Protein AF-A0A950SMF4-F1 (afdb_monomer_lite)

pLDDT: mean 93.82, std 5.54, range [63.56, 98.56]

Foldseek 3Di:
DAAAEAEFDDAQQDEEEDEDALADAQQAPSFDVVVVHFSYEAEAHHAYEYEYEPQDDDQQPQVSVQCVNQVRHQVNHRTGYGYHYDPVYSHYDYDNHDDDDD

Secondary structure (DSSP, 8-state):
---EEEEE-SSTT-EEEEE----S-B-TTSSBGGGTB-SEEEEE-TEEEEEEET--S-TT-HHHHHHHHHHTTBTTS---EEEEE-TTS--EEEES-PPPP-

Structure (mmCIF, N/CA/C/O backbone):
data_AF-A0A950SMF4-F1
#
_entry.id   AF-A0A950SMF4-F1
#
loop_
_atom_site.group_PDB
_atom_site.id
_atom_site.type_symbol
_atom_site.label_atom_id
_atom_site.label_alt_id
_atom_site.label_comp_id
_atom_site.label_asym_id
_atom_site.label_entity_id
_atom_site.label_seq_id
_atom_site.pdbx_PDB_ins_code
_atom_site.Cartn_x
_atom_site.Cartn_y
_atom_site.Cartn_z
_atom_site.occupancy
_atom_site.B_iso_or_equiv
_atom_site.auth_seq_id
_atom_site.auth_comp_id
_atom_site.auth_asym_id
_atom_site.auth_atom_id
_atom_site.pdbx_PDB_model_num
ATOM 1 N N . ALA A 1 1 ? -3.600 16.872 7.472 1.00 63.56 1 ALA A N 1
ATOM 2 C CA . ALA A 1 1 ? -3.329 15.755 8.398 1.00 63.56 1 ALA A CA 1
ATOM 3 C C . ALA A 1 1 ? -3.192 14.509 7.548 1.00 63.56 1 ALA A C 1
ATOM 5 O O . ALA A 1 1 ? -4.020 14.336 6.661 1.00 63.56 1 ALA A O 1
ATOM 6 N N . TRP A 1 2 ? -2.132 13.736 7.744 1.00 76.88 2 TRP A N 1
ATOM 7 C CA . TRP A 1 2 ? -1.812 12.561 6.931 1.00 76.88 2 TRP A CA 1
ATOM 8 C C . TRP A 1 2 ? -2.241 11.294 7.672 1.00 76.88 2 TRP A C 1
ATOM 10 O O . TRP A 1 2 ? -2.084 11.247 8.893 1.00 76.88 2 TRP A O 1
ATOM 20 N N . GLY A 1 3 ? -2.793 10.322 6.944 1.00 89.38 3 GLY A N 1
ATOM 21 C CA . GLY A 1 3 ? -2.954 8.951 7.424 1.00 89.38 3 GLY A CA 1
ATOM 22 C C . GLY A 1 3 ? -1.625 8.185 7.387 1.00 89.38 3 GLY A C 1
ATOM 23 O O . GLY A 1 3 ? -0.549 8.764 7.556 1.00 89.38 3 GLY A O 1
ATOM 24 N N . ILE A 1 4 ? -1.686 6.875 7.154 1.00 94.19 4 ILE A N 1
ATOM 25 C CA . ILE A 1 4 ? -0.490 6.044 6.934 1.00 94.19 4 ILE A CA 1
ATOM 26 C C . ILE A 1 4 ? -0.071 6.135 5.464 1.00 94.19 4 ILE A C 1
ATOM 28 O O . ILE A 1 4 ? -0.917 5.989 4.589 1.00 94.19 4 ILE A O 1
ATOM 32 N N . LEU A 1 5 ? 1.227 6.297 5.199 1.00 93.94 5 LEU A N 1
ATOM 33 C CA . LEU A 1 5 ? 1.797 6.269 3.849 1.00 93.94 5 LEU A CA 1
ATOM 34 C C . LEU A 1 5 ? 2.829 5.139 3.722 1.00 93.94 5 LEU A C 1
ATOM 36 O O . LEU A 1 5 ? 3.749 5.048 4.539 1.00 93.94 5 LEU A O 1
ATOM 40 N N . GLY A 1 6 ? 2.671 4.285 2.708 1.00 93.62 6 GLY A N 1
ATOM 41 C CA . GLY A 1 6 ? 3.598 3.205 2.366 1.00 93.62 6 GLY A CA 1
ATOM 42 C C . GLY A 1 6 ? 4.078 3.303 0.919 1.00 93.62 6 GLY A C 1
ATOM 43 O O . GLY A 1 6 ? 3.319 3.004 0.004 1.00 93.62 6 GLY A O 1
ATOM 44 N N . GLU A 1 7 ? 5.348 3.665 0.732 1.00 93.88 7 GLU A N 1
ATOM 45 C CA . GLU A 1 7 ? 5.966 3.922 -0.578 1.00 93.88 7 GLU A CA 1
ATOM 46 C C . GLU A 1 7 ? 6.921 2.793 -0.984 1.00 93.88 7 GLU A C 1
ATOM 48 O O . GLU A 1 7 ? 7.911 2.505 -0.302 1.00 93.88 7 GLU A O 1
ATOM 53 N N . GLY A 1 8 ? 6.645 2.153 -2.117 1.00 92.12 8 GLY A N 1
ATOM 54 C CA . GLY A 1 8 ? 7.490 1.143 -2.739 1.00 92.12 8 GLY A CA 1
ATOM 55 C C . GLY A 1 8 ? 8.256 1.714 -3.928 1.00 92.12 8 GLY A C 1
ATOM 56 O O . GLY A 1 8 ? 7.851 1.479 -5.060 1.00 92.12 8 GLY A O 1
ATOM 57 N N . GLY A 1 9 ? 9.377 2.394 -3.670 1.00 91.62 9 GLY A N 1
ATOM 58 C CA . GLY A 1 9 ? 10.229 3.026 -4.691 1.00 91.62 9 GLY A CA 1
ATOM 59 C C . GLY A 1 9 ? 9.925 4.514 -4.891 1.00 91.62 9 GLY A C 1
ATOM 60 O O . GLY A 1 9 ? 8.855 4.982 -4.533 1.00 91.62 9 GLY A O 1
ATOM 61 N N . ALA A 1 10 ? 10.872 5.267 -5.451 1.00 90.44 10 ALA A N 1
ATOM 62 C CA . ALA A 1 10 ? 10.744 6.703 -5.727 1.00 90.44 10 ALA A CA 1
ATOM 63 C C . ALA A 1 10 ? 11.013 7.054 -7.204 1.00 90.44 10 ALA A C 1
ATOM 65 O O . ALA A 1 10 ? 10.501 8.047 -7.718 1.00 90.44 10 ALA A O 1
ATOM 66 N N . LEU A 1 11 ? 11.814 6.243 -7.901 1.00 91.06 11 LEU A N 1
ATOM 67 C CA . LEU A 1 11 ? 12.161 6.389 -9.314 1.00 91.06 11 LEU A CA 1
ATOM 68 C C . LEU A 1 11 ? 11.739 5.157 -10.118 1.00 91.06 11 LEU A C 1
ATOM 70 O O . LEU A 1 11 ? 11.604 4.054 -9.595 1.00 91.06 11 LEU A O 1
ATOM 74 N N . SER A 1 12 ? 11.609 5.319 -11.436 1.00 88.88 12 SER A N 1
ATOM 75 C CA . SER A 1 12 ? 11.224 4.223 -12.337 1.00 88.88 12 SER A CA 1
ATOM 76 C C . SER A 1 12 ? 12.220 3.057 -12.357 1.00 88.88 12 SER A C 1
ATOM 78 O O . SER A 1 12 ? 11.846 1.937 -12.698 1.00 88.88 12 SER A O 1
ATOM 80 N N . THR A 1 13 ? 13.479 3.310 -11.994 1.00 91.69 13 THR A N 1
ATOM 81 C CA . THR A 1 13 ? 14.551 2.310 -11.934 1.00 91.69 13 THR A CA 1
ATOM 82 C C . THR A 1 13 ? 14.683 1.635 -10.576 1.00 91.69 13 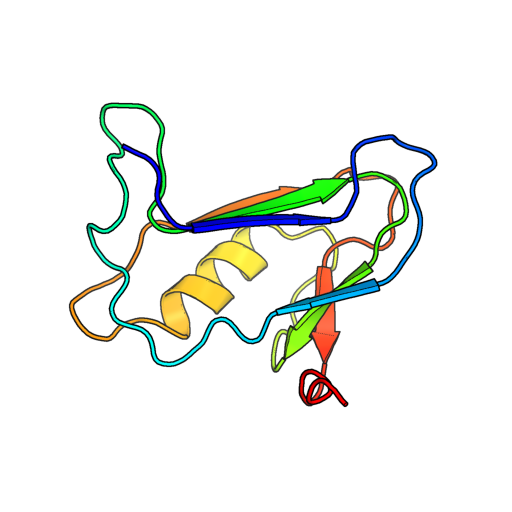THR A C 1
ATOM 84 O O . THR A 1 13 ? 15.440 0.668 -10.463 1.00 91.69 13 THR A O 1
ATOM 87 N N . ASP A 1 14 ? 13.996 2.138 -9.549 1.00 93.31 14 ASP A N 1
ATOM 88 C CA . ASP A 1 14 ? 14.087 1.564 -8.214 1.00 93.31 14 ASP A CA 1
ATOM 89 C C . ASP A 1 14 ? 13.524 0.154 -8.237 1.00 93.31 14 ASP A C 1
ATOM 91 O O . ASP A 1 14 ? 12.470 -0.112 -8.811 1.00 93.31 14 ASP A O 1
ATOM 95 N N . ASN A 1 15 ? 14.255 -0.768 -7.629 1.00 94.19 15 ASN A N 1
ATOM 96 C CA . ASN A 1 15 ? 13.875 -2.164 -7.548 1.00 94.19 15 ASN A CA 1
ATOM 97 C C . ASN A 1 15 ? 13.948 -2.628 -6.098 1.00 94.19 15 ASN A C 1
ATOM 99 O O . ASN A 1 15 ? 14.616 -2.028 -5.258 1.00 94.19 15 ASN A O 1
ATOM 103 N N . GLY A 1 16 ? 13.225 -3.701 -5.802 1.00 93.94 16 GLY A N 1
ATOM 104 C CA . GLY A 1 16 ? 13.230 -4.281 -4.473 1.00 93.94 16 GLY A CA 1
ATOM 105 C C . GLY A 1 16 ? 11.918 -4.953 -4.127 1.00 93.94 16 GLY A C 1
ATOM 106 O O . GLY A 1 16 ? 11.061 -5.216 -4.972 1.00 93.94 16 GLY A O 1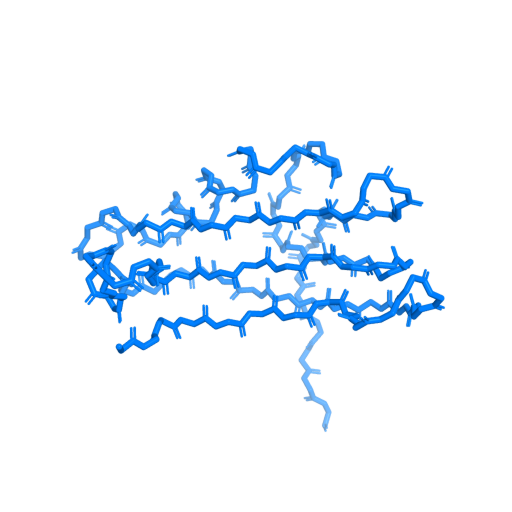
ATOM 107 N N . THR A 1 17 ? 11.773 -5.260 -2.847 1.00 94.50 17 THR A N 1
ATOM 108 C CA . THR A 1 17 ? 10.554 -5.827 -2.288 1.00 94.50 17 THR A CA 1
ATOM 109 C C . THR A 1 17 ? 10.224 -5.099 -1.000 1.00 94.50 17 THR A C 1
ATOM 111 O O . THR A 1 17 ? 11.034 -5.086 -0.078 1.00 94.50 17 THR A O 1
ATOM 114 N N . LEU A 1 18 ? 9.015 -4.558 -0.930 1.00 94.50 18 LEU A N 1
ATOM 115 C CA . LEU A 1 18 ? 8.406 -4.076 0.300 1.00 94.50 18 LEU A CA 1
ATOM 116 C C . LEU A 1 18 ? 7.356 -5.099 0.729 1.00 94.50 18 LEU A C 1
ATOM 118 O O . LEU A 1 18 ? 6.618 -5.601 -0.110 1.00 94.50 18 LEU A O 1
ATOM 122 N N . CYS A 1 19 ? 7.288 -5.442 2.012 1.00 95.50 19 CYS A N 1
ATOM 123 C CA . CYS A 1 19 ? 6.199 -6.253 2.550 1.00 95.50 19 CYS A CA 1
ATOM 124 C C . CYS A 1 19 ? 5.515 -5.485 3.672 1.00 95.50 19 CYS A C 1
ATOM 126 O O . CYS A 1 19 ? 6.194 -5.067 4.608 1.00 95.50 19 CYS A O 1
ATOM 128 N N . ALA A 1 20 ? 4.192 -5.335 3.601 1.00 95.31 20 ALA A N 1
ATOM 129 C CA . ALA A 1 20 ? 3.417 -4.715 4.670 1.00 95.31 20 ALA A CA 1
ATOM 130 C C . ALA A 1 20 ? 2.198 -5.567 5.038 1.00 95.31 20 ALA A C 1
ATOM 132 O O . ALA A 1 20 ? 1.320 -5.820 4.215 1.00 95.31 20 ALA A O 1
ATOM 133 N N . ALA A 1 21 ? 2.129 -5.985 6.303 1.00 95.62 21 ALA A N 1
ATOM 134 C CA . ALA A 1 21 ? 0.969 -6.657 6.880 1.00 95.62 21 ALA A CA 1
ATOM 135 C C . ALA A 1 21 ? 0.022 -5.618 7.503 1.00 95.62 21 ALA A C 1
ATOM 137 O O . ALA A 1 21 ? 0.064 -5.370 8.705 1.00 95.62 21 ALA A O 1
ATOM 138 N N . ILE A 1 22 ? -0.817 -4.986 6.679 1.00 95.75 22 ILE A N 1
ATOM 139 C CA . ILE A 1 22 ? -1.760 -3.943 7.117 1.00 95.75 22 ILE A CA 1
ATOM 140 C C . ILE A 1 22 ? -3.103 -4.603 7.440 1.00 95.75 22 ILE A C 1
ATOM 142 O O . ILE A 1 22 ? -4.000 -4.657 6.602 1.00 95.75 22 ILE A O 1
ATOM 146 N N . THR A 1 23 ? -3.228 -5.175 8.636 1.00 95.81 23 THR A N 1
ATOM 147 C CA . THR A 1 23 ? -4.407 -5.958 9.044 1.00 95.81 23 THR A CA 1
ATOM 148 C C . THR A 1 23 ? -4.712 -5.801 10.532 1.00 95.81 23 THR A C 1
ATOM 150 O O . THR A 1 23 ? -3.798 -5.602 11.332 1.00 95.81 23 THR A O 1
ATOM 153 N N . GLY A 1 24 ? -5.992 -5.894 10.903 1.00 95.69 24 GLY A N 1
ATOM 154 C CA . GLY A 1 24 ? -6.447 -5.887 12.296 1.00 95.69 24 GLY A CA 1
ATOM 155 C C . GLY A 1 24 ? -6.414 -4.521 12.991 1.00 95.69 24 GLY A C 1
ATOM 156 O O . GLY A 1 24 ? -6.468 -4.468 14.218 1.00 95.69 24 GLY A O 1
ATOM 157 N N . ASN A 1 25 ? -6.324 -3.423 12.240 1.00 96.31 25 ASN A N 1
ATOM 158 C CA . ASN A 1 25 ? -6.206 -2.069 12.786 1.00 96.31 25 ASN A CA 1
ATOM 159 C C . ASN A 1 25 ? -7.560 -1.340 12.867 1.00 96.31 25 ASN A C 1
ATOM 161 O O . ASN A 1 25 ? -8.528 -1.714 12.203 1.00 96.31 25 ASN A O 1
ATOM 165 N N . THR A 1 26 ? -7.600 -0.254 13.648 1.00 96.31 26 THR A N 1
ATOM 166 C CA . THR A 1 26 ? -8.699 0.727 13.686 1.00 96.31 26 THR A CA 1
ATOM 167 C C . THR A 1 26 ? -8.302 1.990 12.923 1.00 96.31 26 THR A C 1
ATOM 169 O O . THR A 1 26 ? -7.710 2.899 13.505 1.00 96.31 26 THR A O 1
ATOM 172 N N . LEU A 1 27 ? -8.561 2.023 11.614 1.00 95.38 27 LEU A N 1
ATOM 173 C CA . LEU A 1 27 ? -8.015 3.059 10.720 1.00 95.38 27 LEU A CA 1
ATOM 174 C C . LEU A 1 27 ? -9.037 4.101 10.266 1.00 95.38 27 LEU A C 1
ATOM 176 O O . LEU A 1 27 ? -8.639 5.156 9.785 1.00 95.38 27 LEU A O 1
ATOM 180 N N . ALA A 1 28 ? -10.335 3.823 10.396 1.00 96.00 28 ALA A N 1
ATOM 181 C CA . ALA A 1 28 ? -11.369 4.727 9.909 1.00 96.00 28 ALA A CA 1
ATOM 182 C C . ALA A 1 28 ? -11.266 6.107 10.583 1.00 96.00 28 ALA A C 1
ATOM 184 O O . ALA A 1 28 ? -11.363 6.219 11.807 1.00 96.00 28 ALA A O 1
ATOM 185 N N . GLY A 1 29 ? -11.078 7.153 9.774 1.00 94.31 29 GLY A N 1
ATOM 186 C CA . GLY A 1 29 ? -10.928 8.530 10.249 1.00 94.31 29 GLY A CA 1
ATOM 187 C C . GLY A 1 2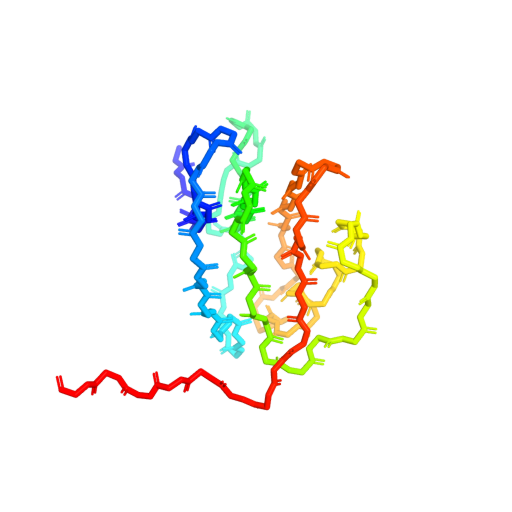9 ? -9.514 8.904 10.706 1.00 94.31 29 GLY A C 1
ATOM 188 O O . GLY A 1 29 ? -9.344 9.961 11.312 1.00 94.31 29 GLY A O 1
ATOM 189 N N . ALA A 1 30 ? -8.507 8.069 10.434 1.00 93.69 30 ALA A N 1
ATOM 190 C CA . ALA A 1 30 ? -7.101 8.417 10.637 1.00 93.69 30 ALA A CA 1
ATOM 191 C C . ALA A 1 30 ? -6.617 9.492 9.645 1.00 93.69 30 ALA A C 1
ATOM 193 O O . ALA A 1 30 ? -5.711 10.268 9.952 1.00 93.69 30 ALA A O 1
ATOM 194 N N . GLY A 1 31 ? -7.223 9.538 8.461 1.00 93.81 31 GLY A N 1
ATOM 195 C CA . GLY A 1 31 ? -6.961 10.511 7.414 1.00 93.81 31 GLY A CA 1
ATOM 196 C C . GLY A 1 31 ? -7.815 11.771 7.528 1.00 93.81 31 GLY A C 1
ATOM 197 O O . GLY A 1 31 ? -8.601 11.978 8.454 1.00 93.81 31 GLY A O 1
ATOM 198 N N . GLN A 1 32 ? -7.674 12.642 6.532 1.00 93.81 32 GLN A N 1
ATOM 199 C CA . GLN A 1 32 ? -8.531 13.813 6.370 1.00 93.81 32 GLN A CA 1
ATOM 200 C C . GLN A 1 32 ? -8.897 13.962 4.886 1.00 93.81 32 GLN A C 1
ATOM 202 O O . GLN A 1 32 ? -8.223 14.701 4.160 1.00 93.81 32 GLN A O 1
ATOM 207 N N . PRO A 1 33 ? -9.971 13.293 4.422 1.00 86.62 33 PRO A N 1
ATOM 208 C CA . PRO A 1 33 ? -10.353 13.276 3.009 1.00 86.62 33 PRO A CA 1
ATOM 209 C C . PRO A 1 33 ? -10.615 14.670 2.433 1.00 86.62 33 PRO A C 1
ATOM 211 O O . PRO A 1 33 ? -10.322 14.924 1.269 1.00 86.62 33 PRO A O 1
ATOM 214 N N . SER A 1 34 ? -11.091 15.610 3.261 1.00 89.94 34 SER A N 1
ATOM 215 C CA . SER A 1 34 ? -11.293 17.012 2.858 1.00 89.94 34 SER A CA 1
ATOM 216 C C . SER A 1 34 ? -9.999 17.739 2.460 1.00 89.94 34 SER A C 1
ATOM 218 O O . SER A 1 34 ? -10.056 18.774 1.802 1.00 89.94 34 SER A O 1
ATOM 220 N N . LEU A 1 35 ? -8.838 17.194 2.833 1.00 90.50 35 LEU A N 1
ATOM 221 C CA . LEU A 1 35 ? -7.509 17.681 2.465 1.00 90.50 35 LEU A CA 1
ATOM 222 C C . LEU A 1 35 ? -6.804 16.751 1.460 1.00 90.50 35 LEU A C 1
ATOM 224 O O . LEU A 1 35 ? -5.600 16.881 1.270 1.00 90.50 35 LEU A O 1
ATOM 228 N N . GLY A 1 36 ? -7.528 15.801 0.856 1.00 88.94 36 GLY A N 1
ATOM 229 C CA . GLY A 1 36 ? -6.966 14.811 -0.068 1.00 88.94 36 GLY A CA 1
ATOM 230 C C . GLY A 1 36 ? -6.174 13.689 0.608 1.00 88.94 36 GLY A C 1
ATOM 231 O O . GLY A 1 36 ? -5.422 13.002 -0.064 1.00 88.94 36 GLY A O 1
ATOM 232 N N . SER A 1 37 ? -6.327 13.506 1.922 1.00 93.62 37 SER A N 1
ATOM 233 C CA . SER A 1 37 ? -5.566 12.527 2.705 1.00 93.62 37 SER A CA 1
ATOM 234 C C . SER A 1 37 ? -6.437 11.310 3.048 1.00 93.62 37 SER A C 1
ATOM 236 O O . SER A 1 37 ? -7.393 11.466 3.824 1.00 93.62 37 SER A O 1
ATOM 238 N N . PRO A 1 38 ? -6.169 10.121 2.475 1.00 96.19 38 PRO A N 1
ATOM 239 C CA . PRO A 1 38 ? -6.854 8.883 2.845 1.00 96.19 38 PRO A CA 1
ATOM 240 C C . PRO A 1 38 ? -6.428 8.412 4.246 1.00 96.19 38 PRO A C 1
ATOM 242 O O . PRO A 1 38 ? -5.480 8.932 4.835 1.00 96.19 38 PRO A O 1
ATOM 245 N N . ASP A 1 39 ? -7.129 7.418 4.795 1.00 96.88 39 ASP A N 1
ATOM 246 C CA . ASP A 1 39 ? -6.714 6.789 6.056 1.00 96.88 39 ASP A CA 1
ATOM 247 C C . ASP A 1 39 ? -5.400 6.010 5.863 1.00 96.88 39 ASP A C 1
ATOM 249 O O . ASP A 1 39 ? -4.533 6.011 6.742 1.00 96.88 39 ASP A O 1
ATOM 253 N N . VAL A 1 40 ? -5.238 5.388 4.689 1.00 97.25 40 VAL A N 1
ATOM 254 C CA . VAL A 1 40 ? -3.994 4.752 4.233 1.00 97.25 40 VAL A CA 1
ATOM 255 C C . VAL A 1 40 ? -3.786 5.020 2.746 1.00 97.25 40 VAL A C 1
ATOM 257 O O . VAL A 1 40 ? -4.717 4.865 1.956 1.00 97.25 40 VAL A O 1
ATOM 260 N N . GLU A 1 41 ? -2.556 5.344 2.371 1.00 96.38 41 GLU A N 1
ATOM 261 C CA . GLU A 1 41 ? -2.082 5.446 0.993 1.00 96.38 41 GLU A CA 1
ATOM 262 C C . GLU A 1 41 ? -0.948 4.443 0.755 1.00 96.38 41 GLU A C 1
ATOM 264 O O . GLU A 1 41 ? -0.007 4.357 1.550 1.00 96.38 41 GLU A O 1
ATOM 269 N N . LEU A 1 42 ? -1.076 3.645 -0.308 1.00 96.81 42 LEU A N 1
ATOM 270 C CA . LEU A 1 42 ? -0.087 2.658 -0.738 1.00 96.81 42 LEU A CA 1
ATOM 271 C C . LEU A 1 42 ? 0.327 2.923 -2.176 1.00 96.81 42 LEU A C 1
ATOM 273 O O . LEU A 1 42 ? -0.442 2.670 -3.105 1.00 96.81 42 LEU A O 1
ATOM 277 N N . ASP A 1 43 ? 1.572 3.323 -2.354 1.00 94.62 43 ASP A N 1
ATOM 278 C CA . ASP A 1 43 ? 2.087 3.740 -3.644 1.00 94.62 43 ASP A CA 1
ATOM 279 C C . ASP A 1 43 ? 3.198 2.793 -4.080 1.00 94.62 43 ASP A C 1
ATOM 281 O O . ASP A 1 43 ? 4.219 2.612 -3.414 1.00 94.62 43 ASP A O 1
ATOM 285 N N . GLN A 1 44 ? 2.973 2.113 -5.203 1.00 95.31 44 GLN A N 1
ATOM 286 C CA . GLN A 1 44 ? 3.990 1.293 -5.845 1.00 95.31 44 GLN A CA 1
ATOM 287 C C . GLN A 1 44 ? 4.581 2.051 -7.033 1.00 95.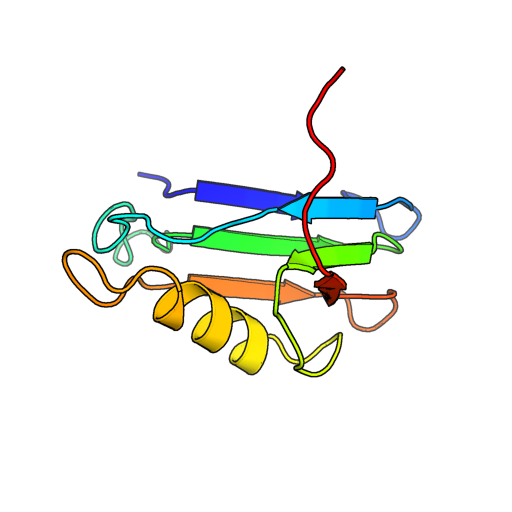31 44 GLN A C 1
ATOM 289 O O . GLN A 1 44 ? 3.876 2.384 -7.988 1.00 95.31 44 GLN A O 1
ATOM 294 N N . ALA A 1 45 ? 5.900 2.236 -7.013 1.00 93.62 45 ALA A N 1
ATOM 295 C CA . ALA A 1 45 ? 6.652 2.882 -8.074 1.00 93.62 45 ALA A CA 1
ATOM 296 C C . ALA A 1 45 ? 7.801 2.011 -8.607 1.00 93.62 45 ALA A C 1
ATOM 298 O O . ALA A 1 45 ? 8.324 1.103 -7.953 1.00 93.62 45 ALA A O 1
ATOM 299 N N . GLY A 1 46 ? 8.193 2.295 -9.849 1.00 92.25 46 GLY A N 1
ATOM 300 C CA . GLY A 1 46 ? 9.303 1.627 -10.520 1.00 92.25 46 GLY A CA 1
ATOM 301 C C . GLY A 1 46 ? 9.134 0.111 -10.600 1.00 92.25 46 GLY A C 1
ATOM 302 O O . GLY A 1 46 ? 8.075 -0.404 -10.958 1.00 92.25 46 GLY A O 1
ATOM 303 N N . LEU A 1 47 ? 10.206 -0.610 -10.285 1.00 94.25 47 LEU A N 1
ATOM 304 C CA . LEU A 1 47 ? 10.308 -2.068 -10.350 1.00 94.25 47 LEU A CA 1
ATOM 305 C C . LEU A 1 47 ? 10.191 -2.728 -8.964 1.00 94.25 47 LEU A C 1
ATOM 307 O O . LEU A 1 47 ? 10.596 -3.880 -8.786 1.00 94.25 47 LEU A O 1
ATOM 311 N N . VAL A 1 48 ? 9.661 -2.020 -7.965 1.00 95.44 48 VAL A N 1
ATOM 312 C CA . VAL A 1 48 ? 9.447 -2.569 -6.619 1.00 95.44 48 VAL A CA 1
ATOM 313 C C . VAL A 1 48 ? 8.232 -3.489 -6.597 1.00 95.44 48 VAL A C 1
ATOM 315 O O . VAL A 1 48 ? 7.169 -3.144 -7.103 1.00 95.44 48 VAL A O 1
ATOM 318 N N . THR A 1 49 ? 8.384 -4.657 -5.971 1.00 96.19 49 THR A N 1
ATOM 319 C CA . THR A 1 49 ? 7.268 -5.560 -5.654 1.00 96.19 49 THR A CA 1
ATOM 320 C C . THR A 1 49 ? 6.705 -5.228 -4.275 1.00 96.19 49 THR A C 1
ATOM 322 O O . THR A 1 49 ? 7.426 -5.343 -3.281 1.00 96.19 49 THR A O 1
ATOM 325 N N . TYR A 1 50 ? 5.422 -4.881 -4.188 1.00 97.06 50 TYR A N 1
ATOM 326 C CA . TYR A 1 50 ? 4.734 -4.631 -2.921 1.00 97.06 50 TYR A CA 1
ATOM 327 C C . TYR A 1 50 ? 3.958 -5.885 -2.487 1.00 97.06 50 TYR A C 1
ATOM 329 O O . TYR A 1 50 ? 2.940 -6.250 -3.068 1.00 97.06 50 TYR A O 1
ATOM 337 N N . LYS A 1 51 ? 4.439 -6.575 -1.454 1.00 97.50 51 LYS A N 1
ATOM 338 C CA . LYS A 1 51 ? 3.851 -7.807 -0.919 1.00 97.50 51 LYS A CA 1
ATOM 339 C C . LYS A 1 51 ? 2.837 -7.505 0.181 1.00 97.50 51 LYS A C 1
ATOM 341 O O . LYS A 1 51 ? 3.186 -6.933 1.214 1.00 97.50 51 LYS A O 1
ATOM 346 N N . LEU A 1 52 ? 1.605 -7.955 -0.022 1.00 97.81 52 LEU A N 1
ATOM 347 C CA . LEU A 1 52 ? 0.508 -7.866 0.935 1.00 97.81 52 LEU A CA 1
ATOM 348 C C . LEU A 1 52 ? 0.100 -9.286 1.357 1.00 97.81 52 LEU A C 1
ATOM 350 O O . LEU A 1 52 ? -0.397 -10.057 0.528 1.00 97.81 52 LEU A O 1
ATOM 354 N N . PRO A 1 53 ? 0.328 -9.685 2.621 1.00 98.06 53 PRO A N 1
ATOM 355 C CA . PRO A 1 53 ? -0.039 -11.015 3.083 1.00 98.06 53 PRO A CA 1
ATOM 356 C C . PRO A 1 53 ? -1.530 -11.310 2.901 1.00 98.06 53 PRO A C 1
ATOM 358 O O . PRO A 1 53 ? -2.357 -10.549 3.382 1.00 98.06 53 PRO A O 1
ATOM 361 N N . GLY A 1 54 ? -1.876 -12.406 2.224 1.00 97.75 54 GLY A N 1
ATOM 362 C CA . GLY A 1 54 ? -3.262 -12.803 1.953 1.00 97.75 54 GLY A CA 1
ATOM 363 C C . GLY A 1 54 ? -3.934 -12.121 0.752 1.00 97.75 54 GLY A C 1
ATOM 364 O O . GLY A 1 54 ? -5.046 -12.508 0.403 1.00 97.75 54 GLY A O 1
ATOM 365 N N . TYR A 1 55 ? -3.283 -11.160 0.087 1.00 98.38 55 TYR A N 1
ATOM 366 C CA . TYR A 1 55 ? -3.811 -10.562 -1.141 1.00 98.38 55 TYR A CA 1
ATOM 367 C C . TYR A 1 55 ? -3.766 -11.560 -2.306 1.00 98.38 55 TYR A C 1
ATOM 369 O O . TYR A 1 55 ? -2.757 -12.227 -2.527 1.00 98.38 55 TYR A O 1
ATOM 377 N N . THR A 1 56 ? -4.850 -11.650 -3.075 1.00 97.88 56 THR A N 1
ATOM 378 C CA . THR A 1 56 ? -4.963 -12.569 -4.224 1.00 97.88 56 THR A CA 1
ATOM 379 C C . THR A 1 56 ? -5.384 -11.871 -5.517 1.00 97.88 56 THR A C 1
ATOM 381 O O . THR A 1 56 ? -5.686 -12.544 -6.501 1.00 97.88 56 THR A O 1
ATOM 384 N N . GLY A 1 57 ? -5.482 -10.538 -5.511 1.00 97.25 57 GLY A N 1
ATOM 385 C CA . GLY A 1 57 ? -5.900 -9.763 -6.678 1.00 97.25 57 GLY A CA 1
ATOM 386 C C . GLY A 1 57 ? -4.782 -9.569 -7.706 1.00 97.25 57 GLY A C 1
ATOM 387 O O . GLY A 1 57 ? -3.653 -10.034 -7.537 1.00 97.25 57 GLY A O 1
ATOM 388 N N . GLY A 1 58 ? -5.108 -8.868 -8.794 1.00 95.94 58 GLY A N 1
ATOM 389 C CA . GLY A 1 58 ? -4.156 -8.559 -9.860 1.00 95.94 58 GLY A CA 1
ATOM 390 C C . GLY A 1 58 ? -3.080 -7.567 -9.416 1.00 95.94 58 GLY A C 1
ATOM 391 O O . GLY A 1 58 ? -3.330 -6.695 -8.585 1.00 95.94 58 GLY A O 1
ATOM 392 N N . GLN A 1 59 ? -1.885 -7.664 -10.003 1.00 95.69 59 GLN A N 1
ATOM 393 C CA . GLN A 1 59 ? -0.741 -6.859 -9.560 1.00 95.69 59 GLN A CA 1
ATOM 394 C C . GLN A 1 59 ? -0.906 -5.348 -9.752 1.00 95.69 59 GLN A C 1
ATOM 396 O O . GLN A 1 59 ? -0.371 -4.563 -8.977 1.00 95.69 59 GLN A O 1
ATOM 401 N N . ASN A 1 60 ? -1.682 -4.956 -10.762 1.00 95.44 60 ASN A N 1
ATOM 402 C CA . ASN A 1 60 ? -1.973 -3.561 -11.078 1.00 95.44 60 ASN A CA 1
ATOM 403 C C . ASN A 1 60 ? -3.439 -3.198 -10.764 1.00 95.44 60 ASN A C 1
ATOM 405 O O . ASN A 1 60 ? -3.914 -2.144 -11.179 1.00 95.44 60 ASN A O 1
ATOM 409 N N . ASP A 1 61 ? -4.178 -4.082 -10.081 1.00 96.88 61 ASP A N 1
ATOM 410 C CA . ASP A 1 61 ? -5.573 -3.846 -9.701 1.00 96.88 61 ASP A CA 1
ATOM 411 C C . ASP A 1 61 ? -5.629 -3.083 -8.375 1.00 96.88 61 ASP A C 1
ATOM 41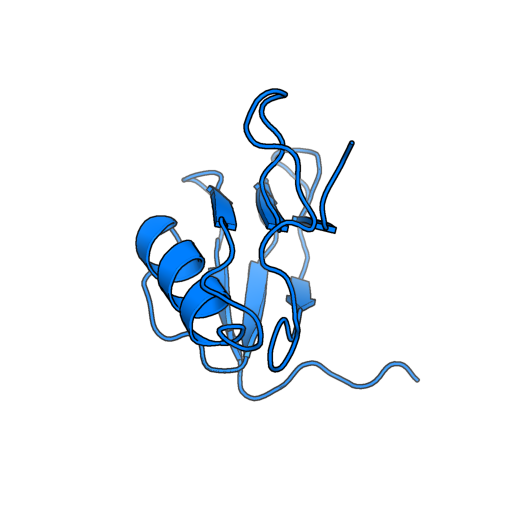3 O O . ASP A 1 61 ? -5.734 -3.651 -7.287 1.00 96.88 61 ASP A O 1
ATOM 417 N N . THR A 1 62 ? -5.524 -1.761 -8.470 1.00 97.44 62 THR A N 1
ATOM 418 C CA . THR A 1 62 ? -5.527 -0.886 -7.296 1.00 97.44 62 THR A CA 1
ATOM 419 C C . THR A 1 62 ? -6.863 -0.900 -6.559 1.00 97.44 62 THR A C 1
ATOM 421 O O . THR A 1 62 ? -6.873 -0.757 -5.339 1.00 97.44 62 THR A O 1
ATOM 424 N N . ASN A 1 63 ? -7.983 -1.156 -7.242 1.00 98.12 63 ASN A N 1
ATOM 425 C CA . ASN A 1 63 ? -9.286 -1.305 -6.592 1.00 98.12 63 ASN A CA 1
ATOM 426 C C . ASN A 1 63 ? -9.323 -2.572 -5.728 1.00 98.12 63 ASN A C 1
ATOM 428 O O . ASN A 1 63 ? -9.828 -2.543 -4.605 1.00 98.12 63 ASN A O 1
ATOM 432 N N . ALA A 1 64 ? -8.765 -3.683 -6.218 1.00 98.38 64 ALA A N 1
ATOM 433 C CA . ALA A 1 64 ? -8.645 -4.900 -5.424 1.00 98.38 64 ALA A CA 1
ATOM 434 C C . ALA A 1 64 ? -7.742 -4.694 -4.200 1.00 98.38 64 ALA A C 1
ATOM 436 O O . ALA A 1 64 ? -8.088 -5.170 -3.120 1.00 98.38 64 ALA A O 1
ATOM 437 N N . VAL A 1 65 ? -6.638 -3.950 -4.332 1.00 98.31 65 VAL A N 1
ATOM 438 C CA . VAL A 1 65 ? -5.769 -3.592 -3.196 1.00 98.31 65 VAL A CA 1
ATOM 439 C C . VAL A 1 65 ? -6.524 -2.754 -2.164 1.00 98.31 65 VAL A C 1
ATOM 441 O O . VAL A 1 65 ? -6.516 -3.096 -0.982 1.00 98.31 65 VAL A O 1
ATOM 444 N N . GLN A 1 66 ? -7.223 -1.700 -2.596 1.00 98.56 66 GLN A N 1
ATOM 445 C CA . GLN A 1 66 ? -8.005 -0.831 -1.708 1.00 98.56 66 GLN A CA 1
ATOM 446 C C . GLN A 1 66 ? -9.059 -1.631 -0.934 1.00 98.56 66 GLN A C 1
ATOM 448 O O . GLN A 1 66 ? -9.111 -1.563 0.294 1.00 98.56 66 GLN A O 1
ATOM 453 N N . ASN A 1 67 ? -9.839 -2.461 -1.635 1.00 98.56 67 ASN A N 1
ATOM 454 C CA . ASN A 1 67 ? -10.857 -3.313 -1.021 1.00 98.56 67 ASN A CA 1
ATOM 455 C C . ASN A 1 67 ? -10.250 -4.340 -0.057 1.00 98.56 67 ASN A C 1
ATOM 457 O O . ASN A 1 67 ? -10.800 -4.582 1.017 1.00 98.56 67 ASN A O 1
ATOM 461 N N . PHE A 1 68 ? -9.112 -4.933 -0.421 1.00 98.56 68 PHE A N 1
ATOM 462 C CA . PHE A 1 68 ? -8.411 -5.906 0.411 1.00 98.56 68 PHE A CA 1
ATOM 463 C C . PHE A 1 68 ? -7.920 -5.287 1.727 1.00 98.56 68 PHE A C 1
ATOM 465 O O . PHE A 1 68 ? -8.157 -5.845 2.802 1.00 98.56 68 PHE A O 1
ATOM 472 N N . VAL A 1 69 ? -7.272 -4.121 1.665 1.00 98.12 69 VAL A N 1
ATOM 473 C CA . VAL A 1 69 ? -6.758 -3.433 2.857 1.00 98.12 69 VAL A CA 1
ATOM 474 C C . VAL A 1 69 ? -7.912 -2.897 3.703 1.00 98.12 69 VAL A C 1
ATOM 476 O O . VAL A 1 69 ? -7.906 -3.090 4.917 1.00 98.12 69 VAL A O 1
ATOM 479 N N . ALA A 1 70 ? -8.943 -2.303 3.095 1.00 98.19 70 ALA A N 1
ATOM 480 C CA . ALA A 1 70 ? -10.115 -1.827 3.829 1.00 98.19 70 ALA A CA 1
ATOM 481 C C . ALA A 1 70 ? -10.842 -2.975 4.548 1.00 98.19 70 ALA A C 1
ATOM 483 O O . ALA A 1 70 ? -11.122 -2.887 5.745 1.00 98.19 70 ALA A O 1
ATOM 484 N N . GLY A 1 71 ? -11.073 -4.087 3.843 1.00 98.25 71 GLY A N 1
ATOM 485 C CA . GLY A 1 71 ? -11.716 -5.286 4.384 1.00 98.25 71 GLY A CA 1
ATOM 486 C C . GLY A 1 71 ? -10.908 -5.977 5.486 1.00 98.25 71 GLY A C 1
ATOM 487 O O . GLY A 1 71 ? -11.484 -6.625 6.356 1.00 98.25 71 GLY A O 1
ATOM 488 N N . SER A 1 72 ? -9.586 -5.794 5.500 1.00 97.69 72 SER A N 1
ATOM 489 C CA . SER A 1 72 ? -8.699 -6.326 6.542 1.00 97.69 72 SER A CA 1
ATOM 490 C C . SER A 1 72 ? -8.619 -5.437 7.793 1.00 97.69 72 SER A C 1
ATOM 492 O O . SER A 1 72 ? -7.975 -5.817 8.771 1.00 97.69 72 SER A O 1
ATOM 494 N N . ASN A 1 73 ? -9.251 -4.255 7.786 1.00 97.56 73 ASN A N 1
ATOM 495 C CA . ASN A 1 73 ? -9.155 -3.247 8.852 1.00 97.56 73 ASN A CA 1
ATOM 496 C C . ASN A 1 73 ? -10.517 -2.606 9.179 1.00 97.56 73 ASN A C 1
ATOM 498 O O . ASN A 1 73 ? -10.613 -1.400 9.386 1.00 97.56 73 ASN A O 1
ATOM 502 N N . THR A 1 74 ? -11.585 -3.407 9.239 1.00 96.25 74 THR A N 1
ATOM 503 C CA . THR A 1 74 ? -12.960 -2.915 9.466 1.00 96.25 74 THR A CA 1
ATOM 504 C C . THR A 1 74 ? -13.282 -2.571 10.925 1.00 96.25 74 THR A C 1
ATOM 506 O O . THR A 1 74 ? -14.416 -2.203 11.247 1.00 96.25 74 THR A O 1
ATOM 509 N N . SER A 1 75 ? -12.327 -2.741 11.843 1.00 93.88 75 SER A N 1
ATOM 510 C CA . SER A 1 75 ? -12.534 -2.409 13.252 1.00 93.88 75 SER A CA 1
ATOM 511 C C . SER A 1 75 ? -12.674 -0.892 13.400 1.00 93.88 75 SER A C 1
ATOM 513 O O . SER A 1 75 ? -11.821 -0.137 12.945 1.00 93.88 75 SER A O 1
ATOM 515 N N . GLY A 1 76 ? -13.760 -0.424 14.016 1.00 91.50 76 GLY A N 1
ATOM 516 C CA . GLY A 1 76 ? -14.025 1.014 14.163 1.00 91.50 76 GLY A CA 1
ATOM 517 C C . GLY A 1 76 ? -14.570 1.717 12.910 1.00 91.50 76 GLY A C 1
ATOM 518 O O . GLY A 1 76 ? -14.773 2.925 12.953 1.00 91.50 76 GLY A O 1
ATOM 519 N N . GLY A 1 77 ? -14.854 0.989 11.824 1.00 95.38 77 GLY A N 1
ATOM 520 C CA . GLY A 1 77 ? -15.435 1.529 10.589 1.00 95.38 77 GLY A CA 1
ATOM 521 C C . GLY A 1 77 ? -14.732 1.014 9.333 1.00 95.38 77 GLY A C 1
ATOM 522 O O . GLY A 1 77 ? -13.762 0.271 9.420 1.00 95.38 77 GLY A O 1
ATOM 523 N N . THR A 1 78 ? -15.225 1.398 8.152 1.00 96.38 78 THR A N 1
ATOM 524 C CA . THR A 1 78 ? -14.526 1.122 6.883 1.00 96.38 78 THR A CA 1
ATOM 525 C C . THR A 1 78 ? -13.544 2.258 6.605 1.00 96.38 78 THR A C 1
ATOM 527 O O . THR A 1 78 ? -14.006 3.383 6.404 1.00 96.38 78 THR A O 1
ATOM 530 N N . PRO A 1 79 ? -12.224 2.007 6.609 1.00 96.94 79 PRO A N 1
ATOM 531 C CA . PRO A 1 79 ? -11.257 3.043 6.291 1.00 96.94 79 PRO A CA 1
ATOM 532 C C . PRO A 1 79 ? -11.260 3.367 4.796 1.00 96.94 79 PRO A C 1
ATOM 534 O O . PRO A 1 79 ? -11.491 2.499 3.953 1.00 96.94 79 PRO A O 1
ATOM 537 N N . ASN A 1 80 ? -10.967 4.621 4.474 1.00 96.50 80 ASN A N 1
ATOM 538 C CA . ASN A 1 80 ? -10.711 5.070 3.115 1.00 96.50 80 ASN A CA 1
ATOM 539 C C . ASN A 1 80 ? -9.265 4.745 2.725 1.00 96.50 80 ASN A C 1
ATOM 541 O O . ASN A 1 80 ? -8.331 5.285 3.318 1.00 96.50 80 ASN A O 1
ATOM 545 N N . ILE A 1 81 ? -9.082 3.890 1.722 1.00 97.69 81 ILE A N 1
ATOM 546 C CA . ILE A 1 81 ? -7.766 3.453 1.252 1.00 97.69 81 ILE A CA 1
ATOM 547 C C . ILE A 1 81 ? 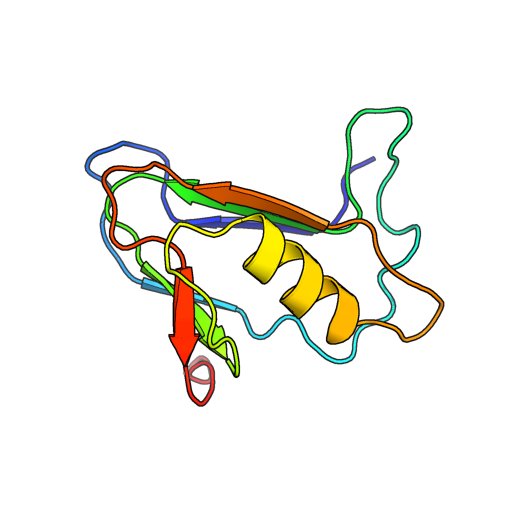-7.530 4.003 -0.148 1.00 97.69 81 ILE A C 1
ATOM 549 O O . ILE A 1 81 ? -8.395 3.881 -1.013 1.00 97.69 81 ILE A O 1
ATOM 553 N N . LEU A 1 82 ? -6.339 4.539 -0.385 1.00 97.19 82 LEU A N 1
ATOM 554 C CA . LEU A 1 82 ? -5.830 4.833 -1.716 1.00 97.19 82 LEU A CA 1
ATOM 555 C C . LEU A 1 82 ? -4.703 3.855 -2.040 1.00 97.19 82 LEU A C 1
ATOM 557 O O . LEU A 1 82 ? -3.853 3.570 -1.199 1.00 97.19 82 LEU A O 1
ATOM 561 N N . ALA A 1 83 ? -4.710 3.334 -3.262 1.00 97.19 83 ALA A N 1
ATOM 562 C CA . ALA A 1 83 ? -3.590 2.569 -3.783 1.00 97.19 83 ALA A CA 1
ATOM 563 C C . ALA A 1 83 ? -3.253 3.046 -5.191 1.00 97.19 83 ALA A C 1
ATOM 565 O O . ALA A 1 83 ? -4.159 3.187 -6.023 1.00 97.19 83 ALA A O 1
ATOM 566 N N . THR A 1 84 ? -1.968 3.232 -5.470 1.00 95.94 84 THR A N 1
ATOM 567 C CA . THR A 1 84 ? -1.462 3.559 -6.800 1.00 95.94 84 THR A CA 1
ATOM 568 C C . THR A 1 84 ? -0.364 2.589 -7.223 1.00 95.94 84 THR A C 1
ATOM 570 O O . THR A 1 84 ? 0.277 1.919 -6.415 1.00 95.94 84 THR A O 1
ATOM 573 N N . THR A 1 85 ? -0.185 2.451 -8.533 1.00 94.31 85 THR A N 1
ATOM 574 C CA . THR A 1 85 ? 0.842 1.586 -9.116 1.00 94.31 85 THR A CA 1
ATOM 575 C C . THR A 1 85 ? 1.346 2.182 -10.414 1.00 94.31 85 THR A C 1
ATOM 577 O O . THR A 1 85 ? 0.576 2.691 -11.235 1.00 94.31 85 THR A O 1
ATOM 580 N N . THR A 1 86 ? 2.649 2.071 -10.644 1.00 85.94 86 THR A N 1
ATOM 581 C CA . THR A 1 86 ? 3.211 2.269 -11.975 1.00 85.94 86 THR A CA 1
ATOM 582 C C . THR A 1 86 ? 2.925 1.042 -12.838 1.00 85.94 86 THR A C 1
ATOM 584 O O . THR A 1 86 ? 3.406 -0.052 -12.557 1.00 85.94 86 THR A O 1
ATOM 587 N N . SER A 1 87 ? 2.190 1.226 -13.938 1.00 76.94 87 SER A N 1
ATOM 588 C CA . SER A 1 87 ? 1.762 0.138 -14.844 1.00 76.94 87 SER A CA 1
ATOM 589 C C . SER A 1 87 ? 2.884 -0.724 -15.457 1.00 76.94 87 SER A C 1
ATOM 591 O O . SER A 1 87 ? 2.597 -1.750 -16.071 1.00 76.94 87 SER A O 1
ATOM 593 N N . THR A 1 88 ? 4.150 -0.327 -15.311 1.00 77.00 88 THR A N 1
ATOM 594 C CA . THR A 1 88 ? 5.326 -0.981 -15.904 1.00 77.00 88 THR A CA 1
ATOM 595 C C . THR A 1 88 ? 6.119 -1.862 -14.929 1.00 77.00 88 THR A C 1
ATOM 597 O O . THR A 1 88 ? 7.123 -2.443 -15.336 1.00 77.00 88 THR A O 1
ATOM 600 N N . GLY A 1 89 ? 5.718 -1.941 -13.655 1.00 82.12 89 GLY A N 1
ATOM 601 C CA . GLY A 1 89 ? 6.419 -2.683 -12.602 1.00 82.12 89 GLY A CA 1
ATOM 602 C C . GLY A 1 89 ? 5.770 -4.021 -12.217 1.00 82.12 89 GLY A C 1
ATOM 603 O O . GLY A 1 89 ? 4.720 -4.390 -12.746 1.00 82.12 89 GLY A O 1
ATOM 604 N N . PRO A 1 90 ? 6.371 -4.760 -11.263 1.00 93.06 90 PRO A N 1
ATOM 605 C CA . PRO A 1 90 ? 5.780 -5.976 -10.707 1.00 93.06 90 PRO A CA 1
ATOM 606 C C . PRO A 1 90 ? 4.569 -5.698 -9.799 1.00 93.06 90 PRO A C 1
ATOM 608 O O . PRO A 1 90 ? 3.837 -6.635 -9.498 1.00 93.06 90 PRO A O 1
ATOM 611 N N . GLY A 1 91 ? 4.333 -4.442 -9.397 1.00 95.62 91 GLY A N 1
ATOM 612 C CA . GLY A 1 91 ? 3.102 -4.018 -8.729 1.00 95.62 91 GLY A CA 1
ATOM 613 C C . GLY A 1 91 ? 2.907 -4.632 -7.340 1.00 95.62 91 GLY A C 1
ATOM 614 O O . GLY A 1 91 ? 3.863 -4.887 -6.598 1.00 95.62 91 GLY A O 1
ATOM 615 N N . PHE A 1 92 ? 1.645 -4.866 -6.994 1.00 97.56 92 PHE A N 1
ATOM 616 C CA . PHE A 1 92 ? 1.226 -5.535 -5.768 1.00 97.56 92 PHE A CA 1
ATOM 617 C C . PHE A 1 92 ? 1.185 -7.056 -5.945 1.00 97.56 92 PHE A C 1
ATOM 619 O O . PHE A 1 92 ? 0.866 -7.577 -7.007 1.00 97.56 92 PHE A O 1
ATOM 626 N N . THR A 1 93 ? 1.470 -7.819 -4.898 1.00 97.56 93 THR A N 1
ATOM 627 C CA . THR A 1 93 ? 1.334 -9.279 -4.941 1.00 97.56 93 THR A CA 1
ATOM 628 C C . THR A 1 93 ? 1.017 -9.857 -3.571 1.00 97.56 93 THR A C 1
ATOM 630 O O . THR A 1 93 ? 1.254 -9.228 -2.539 1.00 97.56 93 THR A O 1
ATOM 633 N N . GLY A 1 94 ? 0.471 -11.068 -3.563 1.00 97.44 94 GLY A N 1
ATOM 634 C CA . GLY A 1 94 ? 0.213 -11.823 -2.347 1.00 97.44 94 GLY A CA 1
ATOM 635 C C . GLY A 1 94 ? 1.489 -12.308 -1.665 1.00 97.44 94 GLY A C 1
ATOM 636 O O . GLY A 1 94 ? 2.504 -12.591 -2.302 1.00 97.44 94 GLY A O 1
ATOM 637 N N . ALA A 1 95 ? 1.417 -12.474 -0.350 1.00 96.06 95 ALA A N 1
ATOM 638 C CA . ALA A 1 95 ? 2.394 -13.230 0.428 1.00 96.06 95 ALA A CA 1
ATOM 639 C C . ALA A 1 95 ? 1.691 -14.077 1.497 1.00 96.06 95 ALA A C 1
ATOM 641 O O . ALA A 1 95 ? 0.520 -13.862 1.799 1.00 96.06 95 ALA A O 1
ATOM 642 N N . THR A 1 96 ? 2.398 -15.029 2.102 1.00 95.12 96 THR A N 1
ATOM 643 C CA . THR A 1 96 ? 1.875 -15.749 3.277 1.00 95.12 96 THR A CA 1
ATOM 644 C C . THR A 1 96 ? 1.979 -14.887 4.536 1.00 95.12 96 THR A C 1
ATOM 646 O O . THR A 1 96 ? 1.040 -14.803 5.320 1.00 95.12 96 THR A O 1
ATOM 649 N N . SER A 1 97 ? 3.120 -14.225 4.725 1.00 95.50 97 SER A N 1
ATOM 650 C CA . SER A 1 97 ? 3.404 -13.313 5.833 1.00 95.50 97 SER A CA 1
ATOM 651 C C . SER A 1 97 ? 4.522 -12.349 5.435 1.00 95.50 97 SER A C 1
ATOM 653 O O . SER A 1 97 ? 5.216 -12.570 4.437 1.00 95.50 97 SER A O 1
ATOM 655 N N . CYS A 1 98 ? 4.707 -11.288 6.221 1.00 95.56 98 CYS A N 1
ATOM 656 C CA . CYS A 1 98 ? 5.931 -10.499 6.154 1.00 95.56 98 CYS A CA 1
ATOM 657 C C . CYS A 1 98 ? 6.995 -11.085 7.088 1.00 95.56 98 CYS A C 1
ATOM 659 O O . CYS A 1 98 ? 6.647 -11.571 8.167 1.00 95.56 98 CYS A O 1
ATOM 661 N N . PRO A 1 99 ? 8.279 -11.063 6.688 1.00 92.12 99 PRO A N 1
ATOM 662 C CA . PRO A 1 99 ? 9.361 -11.513 7.549 1.00 92.12 99 PRO A CA 1
ATOM 663 C C . PRO A 1 99 ? 9.458 -10.619 8.788 1.00 92.12 99 PRO A C 1
ATOM 665 O O . PRO A 1 99 ? 9.340 -9.396 8.693 1.00 92.12 99 PRO A O 1
ATOM 668 N N . THR A 1 100 ? 9.690 -11.233 9.946 1.00 87.94 100 THR A N 1
ATOM 669 C CA . THR A 1 100 ? 9.983 -10.499 11.179 1.00 87.94 100 THR A CA 1
ATOM 670 C C . THR A 1 100 ? 11.358 -9.835 11.052 1.00 87.94 100 THR A C 1
ATOM 672 O O . THR A 1 100 ? 12.299 -10.517 10.634 1.00 87.94 100 THR A O 1
ATOM 675 N N . PRO A 1 101 ? 11.505 -8.544 11.402 1.00 80.19 101 PRO A N 1
ATOM 676 C CA . PRO A 1 101 ? 12.816 -7.905 11.487 1.00 80.19 101 PRO A CA 1
ATOM 677 C C . PRO A 1 101 ? 13.743 -8.674 12.440 1.00 80.19 101 PRO A C 1
ATOM 679 O O . PRO A 1 101 ? 13.295 -9.123 13.496 1.00 80.19 101 PRO A O 1
ATOM 682 N N . SER A 1 102 ? 15.009 -8.842 12.051 1.00 81.31 102 SER A N 1
ATOM 683 C CA . SER A 1 102 ? 16.067 -9.477 12.856 1.00 81.31 102 SER A CA 1
ATOM 684 C C . SER A 1 102 ? 16.743 -8.501 13.804 1.00 81.31 102 SER A C 1
ATOM 686 O O . SER A 1 102 ? 17.036 -7.382 13.321 1.00 81.31 102 SER A O 1
#

Sequence (102 aa):
AWGILGEGGALSTDNGTLCAAITGNTLAGAGQPSLGSPDVELDQAGLVTYKLPGYTGGQNDTNAVQNFVAGSNTSGGTPNILATTTSTGPGFTGATSCPTPS

Radius of gyration: 13.12 Å; chains: 1; bounding box: 32×33×30 Å